Protein AF-A0A3S1E515-F1 (afdb_monomer)

Sequence (135 aa):
MQDKMMDAFNAQTRQMFEPMRKLNSLMLNNMEKMTQYQLEAMKRYSQMGTERIRSATAVQDAESLRDFGAQQAEMMNELSQQMQEDARTMGEMSLQFKTEMEKLFSDAGQQMADQATSAAKGEQPGAASSNSSRK

Secondary structure (DSSP, 8-state):
-HHHHHHHHHHHHHHHHHHHHHHHHHHHHHHHHHHHHHHHHHHHHHHHHHHHHHHHHH--SHHHHHHHHHHHHHHHHHHHHHHHHHHHHHHHHHHHHHHHHHHHHHHHHHHHHHHHHHHHTS-------------

pLDDT: mean 74.16, std 13.28, range [33.41, 89.81]

Structure (mmCIF, N/CA/C/O backbone):
data_AF-A0A3S1E515-F1
#
_entry.id   AF-A0A3S1E515-F1
#
loop_
_atom_site.group_PDB
_atom_site.id
_atom_site.type_symbol
_atom_site.label_atom_id
_atom_site.label_alt_id
_atom_site.label_comp_id
_atom_site.label_asym_id
_atom_site.label_entity_id
_atom_site.label_seq_id
_atom_site.pdbx_PDB_ins_code
_atom_site.Cartn_x
_atom_site.Cartn_y
_atom_site.Cartn_z
_atom_site.occupancy
_atom_site.B_iso_or_equiv
_atom_site.auth_seq_id
_atom_site.auth_comp_id
_atom_site.auth_asym_id
_atom_site.auth_atom_id
_atom_site.pdbx_PDB_model_num
ATOM 1 N N . MET A 1 1 ? 16.778 10.074 -48.176 1.00 57.19 1 MET A N 1
ATOM 2 C CA . MET A 1 1 ? 17.952 9.566 -47.421 1.00 57.19 1 MET A CA 1
ATOM 3 C C . MET A 1 1 ? 18.064 10.279 -46.077 1.00 57.19 1 MET A C 1
ATOM 5 O O . MET A 1 1 ? 18.141 9.593 -45.072 1.00 57.19 1 MET A O 1
ATOM 9 N N . GLN A 1 2 ? 17.970 11.614 -46.044 1.00 62.38 2 GLN A N 1
ATOM 10 C CA . GLN A 1 2 ? 18.008 12.417 -44.813 1.00 62.38 2 GLN A CA 1
ATOM 11 C C . GLN A 1 2 ? 16.826 12.153 -43.857 1.00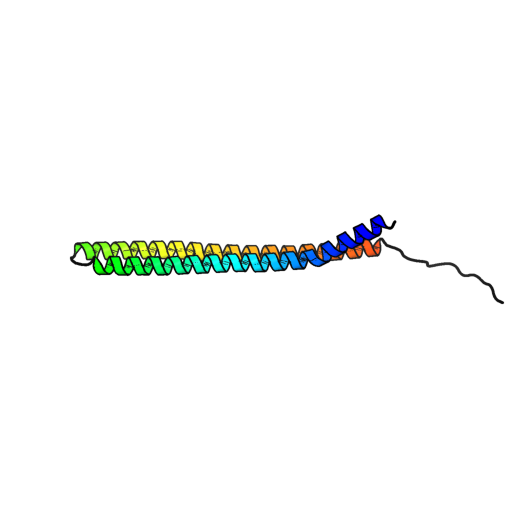 62.38 2 GLN A C 1
ATOM 13 O O . GLN A 1 2 ? 17.059 11.948 -42.671 1.00 62.38 2 GLN A O 1
ATOM 18 N N . ASP A 1 3 ? 15.594 12.028 -44.371 1.00 66.62 3 ASP A N 1
ATOM 19 C CA . ASP A 1 3 ? 14.409 11.742 -43.535 1.00 66.62 3 ASP A CA 1
ATOM 20 C C . ASP A 1 3 ? 14.485 10.372 -42.848 1.00 66.62 3 ASP A C 1
ATOM 22 O O . ASP A 1 3 ? 14.269 10.261 -41.649 1.00 66.62 3 ASP A O 1
ATOM 26 N N . LYS A 1 4 ? 14.925 9.334 -43.576 1.00 66.88 4 LYS A N 1
ATOM 27 C CA . LYS A 1 4 ? 15.148 7.989 -43.011 1.00 66.88 4 LYS A CA 1
ATOM 28 C C . LYS A 1 4 ? 16.213 7.980 -41.909 1.00 66.88 4 LYS A C 1
ATOM 30 O O . LYS A 1 4 ? 16.121 7.177 -40.988 1.00 66.88 4 LYS A O 1
ATOM 35 N N . MET A 1 5 ? 17.218 8.852 -42.005 1.00 69.25 5 MET A N 1
ATOM 36 C CA . MET A 1 5 ? 18.273 8.986 -40.996 1.00 69.25 5 MET A CA 1
ATOM 37 C C . MET A 1 5 ? 17.762 9.716 -39.746 1.00 69.25 5 MET A C 1
ATOM 39 O O . MET A 1 5 ? 18.053 9.293 -38.631 1.00 69.25 5 MET A O 1
ATOM 43 N N . MET A 1 6 ? 16.958 10.769 -39.929 1.00 73.06 6 MET A N 1
ATOM 44 C CA . MET A 1 6 ? 16.317 11.501 -38.831 1.00 73.06 6 MET A CA 1
ATOM 45 C C . MET A 1 6 ? 15.277 10.648 -38.093 1.00 73.06 6 MET A C 1
ATOM 47 O O . MET A 1 6 ? 15.227 10.676 -36.863 1.00 73.06 6 MET A O 1
ATOM 51 N N . ASP A 1 7 ? 14.498 9.840 -38.814 1.00 73.38 7 ASP A N 1
ATOM 52 C CA . ASP A 1 7 ? 13.537 8.904 -38.221 1.00 73.38 7 ASP A CA 1
ATOM 53 C C . ASP A 1 7 ? 14.230 7.768 -37.459 1.00 73.38 7 ASP A C 1
ATOM 55 O O . ASP A 1 7 ? 13.831 7.446 -36.337 1.00 73.38 7 ASP A O 1
ATOM 59 N N . ALA A 1 8 ? 15.305 7.197 -38.015 1.00 70.62 8 ALA A N 1
ATOM 60 C CA . ALA A 1 8 ? 16.102 6.173 -37.338 1.00 70.62 8 ALA A CA 1
ATOM 61 C C . ALA A 1 8 ? 16.763 6.715 -36.060 1.00 70.62 8 ALA A C 1
ATOM 63 O O . ALA A 1 8 ? 16.737 6.051 -35.023 1.00 70.62 8 ALA A O 1
ATOM 64 N N . PHE A 1 9 ? 17.280 7.946 -36.098 1.00 71.81 9 PHE A N 1
ATOM 65 C CA . PHE A 1 9 ? 17.851 8.612 -34.928 1.00 71.81 9 PHE A CA 1
ATOM 66 C C . PHE A 1 9 ? 16.797 8.889 -33.845 1.00 71.81 9 PHE A C 1
ATOM 68 O O . PHE A 1 9 ? 17.031 8.634 -32.661 1.00 71.81 9 PHE A O 1
ATOM 75 N N . ASN A 1 10 ? 15.602 9.344 -34.233 1.00 72.81 10 ASN A N 1
ATOM 76 C CA . ASN A 1 10 ? 14.481 9.521 -33.306 1.00 72.81 10 ASN A CA 1
ATOM 77 C C . ASN A 1 10 ? 14.031 8.192 -32.678 1.00 72.81 10 ASN A C 1
ATOM 79 O O . ASN A 1 10 ? 13.771 8.134 -31.474 1.00 72.81 10 ASN A O 1
ATOM 83 N N . ALA A 1 11 ? 13.949 7.119 -33.468 1.00 69.38 11 ALA A N 1
ATOM 84 C CA . ALA A 1 11 ? 13.576 5.790 -32.986 1.00 69.38 11 ALA A CA 1
ATOM 85 C C . ALA A 1 11 ? 14.621 5.216 -32.014 1.00 69.38 11 ALA A C 1
ATOM 87 O O . ALA A 1 11 ? 14.259 4.729 -30.943 1.00 69.38 11 ALA A O 1
ATOM 88 N N . GLN A 1 12 ? 15.909 5.358 -32.335 1.00 65.06 12 GLN A N 1
ATOM 89 C CA . GLN A 1 12 ? 17.020 4.935 -31.479 1.00 65.06 12 GLN A CA 1
ATOM 90 C C . GLN A 1 12 ? 17.068 5.730 -30.168 1.00 65.06 12 GLN A C 1
ATOM 92 O O . GLN A 1 12 ? 17.260 5.156 -29.097 1.00 65.06 12 GLN A O 1
ATOM 97 N N . THR A 1 13 ? 16.810 7.040 -30.229 1.00 69.19 13 THR A N 1
ATOM 98 C CA . THR A 1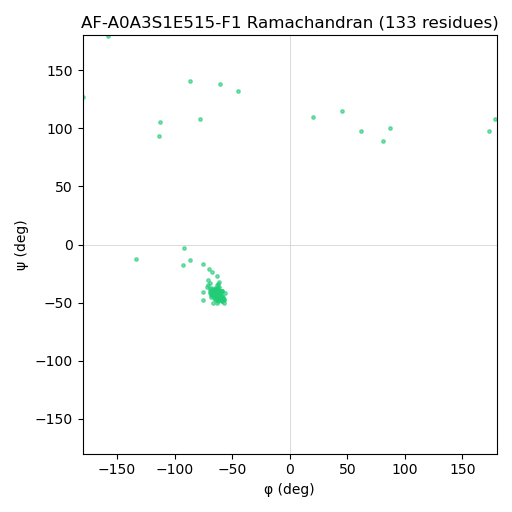 13 ? 16.723 7.895 -29.038 1.00 69.19 13 THR A CA 1
ATOM 99 C C . THR A 1 13 ? 15.568 7.452 -28.137 1.00 69.19 13 THR A C 1
ATOM 101 O O . THR A 1 13 ? 15.752 7.279 -26.934 1.00 69.19 13 THR A O 1
ATOM 104 N N . ARG A 1 14 ? 14.382 7.187 -28.703 1.00 67.94 14 ARG A N 1
ATOM 105 C CA . ARG A 1 14 ? 13.227 6.682 -27.937 1.00 67.94 14 ARG A CA 1
ATOM 106 C C . ARG A 1 14 ? 13.504 5.328 -27.284 1.00 67.94 14 ARG A C 1
ATOM 108 O O . ARG A 1 14 ? 13.187 5.175 -26.108 1.00 67.94 14 ARG A O 1
ATOM 115 N N . GLN A 1 15 ? 14.127 4.391 -28.002 1.00 69.56 15 GLN A N 1
ATOM 116 C CA . GLN A 1 15 ? 14.512 3.086 -27.450 1.00 69.56 15 GLN A CA 1
ATOM 117 C C . GLN A 1 15 ? 15.530 3.208 -26.311 1.00 69.56 15 GLN A C 1
ATOM 119 O O . GLN A 1 15 ? 15.438 2.464 -25.344 1.00 69.56 15 GLN A O 1
ATOM 124 N N . MET A 1 16 ? 16.452 4.171 -26.370 1.00 69.06 16 MET A N 1
ATOM 125 C CA . MET A 1 16 ? 17.456 4.366 -25.318 1.00 69.06 16 MET A CA 1
ATOM 126 C C . MET A 1 16 ? 16.862 4.934 -24.016 1.00 69.06 16 MET A C 1
ATOM 128 O O . MET A 1 16 ? 17.341 4.622 -22.927 1.00 69.06 16 MET A O 1
ATOM 132 N N . PHE A 1 17 ? 15.797 5.740 -24.106 1.00 74.12 17 PHE A N 1
ATOM 133 C CA . PHE A 1 17 ? 15.129 6.330 -22.937 1.00 74.12 17 PHE A CA 1
ATOM 134 C C . PHE A 1 17 ? 13.958 5.499 -22.393 1.00 74.12 17 PHE A C 1
ATOM 136 O O . PHE A 1 17 ? 13.550 5.695 -21.244 1.00 74.12 17 PHE A O 1
ATOM 143 N N . GLU A 1 18 ? 13.412 4.567 -23.175 1.00 76.69 18 GLU A N 1
ATOM 144 C CA . GLU A 1 18 ? 12.289 3.714 -22.769 1.00 76.69 18 GLU A CA 1
ATOM 145 C C . GLU A 1 18 ? 12.557 2.895 -21.486 1.00 76.69 18 GLU A C 1
ATOM 147 O O . GLU A 1 18 ? 11.710 2.934 -20.586 1.00 76.69 18 GLU A O 1
ATOM 152 N N . PRO A 1 19 ? 13.716 2.217 -21.332 1.00 75.31 19 PRO A N 1
ATOM 153 C CA . PRO A 1 19 ? 14.038 1.441 -20.133 1.00 75.31 19 PRO A CA 1
ATOM 154 C C . PRO A 1 19 ? 14.107 2.315 -18.879 1.00 75.31 19 PRO A C 1
ATOM 156 O O . PRO A 1 19 ? 13.562 1.955 -17.838 1.00 75.31 19 PRO A O 1
ATOM 159 N N . MET A 1 20 ? 14.698 3.510 -18.992 1.00 78.25 20 MET A N 1
ATOM 160 C CA . MET A 1 20 ? 14.771 4.480 -17.892 1.00 78.25 20 MET A CA 1
ATOM 161 C C . MET A 1 20 ? 13.380 4.971 -17.483 1.00 78.25 20 MET A C 1
ATOM 163 O O . MET A 1 20 ? 13.089 5.126 -16.297 1.00 78.25 20 MET A O 1
ATOM 167 N N . ARG A 1 21 ? 12.486 5.181 -18.456 1.00 81.56 21 ARG A N 1
ATOM 168 C CA . ARG A 1 21 ? 11.100 5.583 -18.189 1.00 81.56 21 ARG A CA 1
ATOM 169 C C . ARG A 1 21 ? 10.307 4.469 -17.501 1.00 81.56 21 ARG A C 1
ATOM 171 O O . ARG A 1 21 ? 9.582 4.755 -16.549 1.00 81.56 21 ARG A O 1
ATOM 178 N N . LYS A 1 22 ? 10.467 3.218 -17.950 1.00 79.88 22 LYS A N 1
ATOM 179 C CA . LYS A 1 22 ? 9.848 2.031 -17.333 1.00 79.88 22 LYS A CA 1
ATOM 180 C C . LYS A 1 22 ? 10.350 1.817 -15.902 1.00 79.88 22 LYS A C 1
ATOM 182 O O . LYS A 1 22 ? 9.534 1.632 -15.005 1.00 79.88 22 LYS A O 1
ATOM 187 N N . LEU A 1 23 ? 11.655 1.955 -15.663 1.00 80.00 23 LEU A N 1
ATOM 188 C CA . LEU A 1 23 ? 12.245 1.858 -14.325 1.00 80.00 23 LEU A CA 1
ATOM 189 C C . LEU A 1 23 ? 11.713 2.943 -13.373 1.00 80.00 23 LEU A C 1
ATOM 191 O O . LEU A 1 23 ? 11.314 2.638 -12.250 1.00 80.00 23 LEU A O 1
ATOM 195 N N . ASN A 1 24 ? 11.647 4.197 -13.832 1.00 83.00 24 ASN A N 1
ATOM 196 C CA . ASN A 1 24 ? 11.074 5.292 -13.044 1.00 83.00 24 ASN A CA 1
ATOM 197 C C . ASN A 1 24 ? 9.591 5.053 -12.731 1.00 83.00 24 ASN A C 1
ATOM 199 O O . ASN A 1 24 ? 9.163 5.265 -11.600 1.00 83.00 24 ASN A O 1
ATOM 203 N N . SER A 1 25 ? 8.813 4.572 -13.705 1.00 84.25 25 SER A N 1
ATOM 204 C CA . SER A 1 25 ? 7.404 4.225 -13.488 1.00 84.25 25 SER A CA 1
ATOM 205 C C . SER A 1 25 ? 7.241 3.097 -12.470 1.00 84.25 25 SER A C 1
ATOM 207 O O . SER A 1 25 ? 6.332 3.152 -11.648 1.00 84.25 25 SER A O 1
ATOM 209 N N . LEU A 1 26 ? 8.114 2.087 -12.503 1.00 82.88 26 LEU A N 1
ATOM 210 C CA . LEU A 1 26 ? 8.110 0.993 -11.538 1.00 82.88 26 LEU A CA 1
ATOM 211 C C . LEU A 1 26 ? 8.397 1.500 -10.121 1.00 82.88 26 LEU A C 1
ATOM 213 O O . LEU A 1 26 ? 7.673 1.155 -9.189 1.00 82.88 26 LEU A O 1
ATOM 217 N N . MET A 1 27 ? 9.407 2.354 -9.960 1.00 81.69 27 MET A N 1
ATOM 218 C CA . MET A 1 27 ? 9.718 3.006 -8.683 1.00 81.69 27 MET A CA 1
ATOM 219 C C . MET A 1 27 ? 8.537 3.832 -8.159 1.00 81.69 27 MET A C 1
ATOM 221 O O . MET A 1 27 ? 8.142 3.665 -7.007 1.00 81.69 27 MET A O 1
ATOM 225 N N . LEU A 1 28 ? 7.936 4.671 -9.009 1.00 86.44 28 LEU A N 1
ATOM 226 C CA . LEU A 1 28 ? 6.790 5.504 -8.633 1.00 86.44 28 LEU A CA 1
ATOM 227 C C . LEU A 1 28 ? 5.574 4.663 -8.225 1.00 86.44 28 LEU A C 1
ATOM 229 O O . LEU A 1 28 ? 4.989 4.932 -7.181 1.00 86.44 28 LEU A O 1
ATOM 233 N N . ASN A 1 29 ? 5.246 3.611 -8.981 1.00 84.12 29 ASN A N 1
ATOM 234 C CA . ASN A 1 29 ? 4.144 2.704 -8.643 1.00 84.12 29 ASN A CA 1
ATOM 235 C C . ASN A 1 29 ? 4.379 1.976 -7.312 1.00 84.12 29 ASN A C 1
ATOM 237 O O . ASN A 1 29 ? 3.456 1.829 -6.515 1.00 84.12 29 ASN A O 1
ATOM 241 N N . ASN A 1 30 ? 5.609 1.525 -7.041 1.00 81.31 30 ASN A N 1
ATOM 242 C CA . ASN A 1 30 ? 5.933 0.914 -5.748 1.00 81.31 30 ASN A CA 1
ATOM 243 C C . ASN A 1 30 ? 5.824 1.932 -4.605 1.00 81.31 30 ASN A C 1
ATOM 245 O O . ASN A 1 30 ? 5.312 1.599 -3.538 1.00 81.31 30 ASN A O 1
ATOM 249 N N . MET A 1 31 ? 6.257 3.176 -4.827 1.00 84.12 31 MET A N 1
ATOM 250 C CA . MET A 1 31 ? 6.134 4.243 -3.836 1.00 84.12 31 MET A CA 1
ATOM 251 C C . MET A 1 31 ? 4.667 4.567 -3.536 1.00 84.12 31 MET A C 1
ATOM 253 O O . MET A 1 31 ? 4.298 4.638 -2.368 1.00 84.12 31 MET A O 1
ATOM 257 N N . GLU A 1 32 ? 3.825 4.692 -4.564 1.00 84.75 32 GLU A N 1
ATOM 258 C CA . GLU A 1 32 ? 2.386 4.925 -4.408 1.00 84.75 32 GLU A CA 1
ATOM 259 C C . GLU A 1 32 ? 1.728 3.824 -3.572 1.00 84.75 32 GLU A C 1
ATOM 261 O O . GLU A 1 32 ? 1.033 4.121 -2.600 1.00 84.75 32 GLU A O 1
ATOM 266 N N . LYS A 1 33 ? 2.009 2.554 -3.885 1.00 81.81 33 LYS A N 1
ATOM 267 C CA . LYS A 1 33 ? 1.482 1.414 -3.124 1.00 81.81 33 LYS A CA 1
ATOM 268 C C . LYS A 1 33 ? 1.935 1.414 -1.668 1.00 81.81 33 LYS A C 1
ATOM 270 O O . LYS A 1 33 ? 1.129 1.182 -0.772 1.00 81.81 33 LYS A O 1
ATOM 275 N N . MET A 1 34 ? 3.205 1.729 -1.417 1.00 80.94 34 MET A N 1
ATOM 276 C CA . MET A 1 34 ? 3.723 1.863 -0.054 1.00 80.94 34 MET A CA 1
ATOM 277 C C . MET A 1 34 ? 3.061 3.022 0.698 1.00 80.94 34 MET A C 1
ATOM 279 O O . MET A 1 34 ? 2.756 2.890 1.882 1.00 80.94 34 MET A O 1
ATOM 283 N N . THR A 1 35 ? 2.810 4.150 0.032 1.00 84.25 35 THR A N 1
ATOM 284 C CA . THR A 1 35 ? 2.104 5.291 0.628 1.00 84.25 35 THR A CA 1
ATOM 285 C C . THR A 1 35 ? 0.642 4.960 0.925 1.00 84.25 35 THR A C 1
ATOM 287 O O . THR A 1 35 ? 0.162 5.305 2.003 1.00 84.25 35 THR A O 1
ATOM 290 N N . GLN A 1 36 ? -0.055 4.261 0.025 1.00 83.75 36 GLN A N 1
ATOM 291 C CA . GLN A 1 36 ? -1.418 3.775 0.269 1.00 83.75 36 GLN A 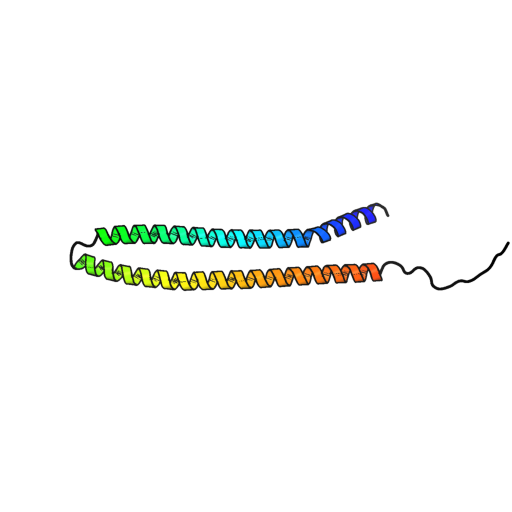CA 1
ATOM 292 C C . GLN A 1 36 ? -1.456 2.850 1.489 1.00 83.75 36 GLN A C 1
ATOM 294 O O . GLN A 1 36 ? -2.241 3.087 2.405 1.00 83.75 36 GLN A O 1
ATOM 299 N N . TYR A 1 37 ? -0.530 1.891 1.571 1.00 81.88 37 TYR A N 1
ATOM 300 C CA . TYR A 1 37 ? -0.405 1.004 2.727 1.00 81.88 37 TYR A CA 1
ATOM 301 C C . TYR A 1 37 ? -0.172 1.774 4.040 1.00 81.88 37 TYR A C 1
ATOM 303 O O . TYR A 1 37 ? -0.828 1.516 5.050 1.00 81.88 37 TYR A O 1
ATOM 311 N N . GLN A 1 38 ? 0.726 2.766 4.038 1.00 77.56 38 GLN A N 1
ATOM 312 C CA . GLN A 1 38 ? 0.975 3.603 5.218 1.00 77.56 38 GLN A CA 1
ATOM 313 C C . GLN A 1 38 ? -0.256 4.430 5.622 1.00 77.56 38 GLN A C 1
ATOM 315 O O . GLN A 1 38 ? -0.554 4.534 6.812 1.00 77.56 38 GLN A O 1
ATOM 320 N N . LEU A 1 39 ? -0.993 4.990 4.657 1.00 86.06 39 LEU A N 1
ATOM 321 C CA . LEU A 1 39 ? -2.231 5.734 4.914 1.00 86.06 39 LEU A CA 1
ATOM 322 C C . LEU A 1 39 ? -3.329 4.841 5.499 1.00 86.06 39 LEU A C 1
ATOM 324 O O . LEU A 1 39 ? -3.996 5.236 6.458 1.00 86.06 39 LEU A O 1
ATOM 328 N N . GLU A 1 40 ? -3.501 3.634 4.966 1.00 81.25 40 GLU A N 1
ATOM 329 C CA . GLU A 1 40 ? -4.453 2.656 5.495 1.00 81.25 40 GLU A CA 1
ATOM 330 C C . GLU A 1 40 ? -4.086 2.211 6.911 1.00 81.25 40 GLU A C 1
ATOM 332 O O . GLU A 1 40 ? -4.961 2.132 7.778 1.00 81.25 40 GLU A O 1
ATOM 337 N N . ALA A 1 41 ? -2.797 1.996 7.182 1.00 78.69 41 ALA A N 1
ATOM 338 C CA . ALA A 1 41 ? -2.309 1.704 8.525 1.00 78.69 41 ALA A CA 1
ATOM 339 C C . ALA A 1 41 ? -2.581 2.869 9.499 1.00 78.69 41 ALA A C 1
ATOM 341 O O . ALA A 1 41 ? -3.048 2.648 10.618 1.00 78.69 41 ALA A O 1
ATOM 342 N N . MET A 1 42 ? -2.359 4.121 9.080 1.00 80.44 42 MET A N 1
ATOM 343 C CA . MET A 1 42 ? -2.679 5.299 9.901 1.00 80.44 42 MET A CA 1
ATOM 344 C C . MET A 1 42 ? -4.179 5.413 10.192 1.00 80.44 42 MET A C 1
ATOM 346 O O . MET A 1 42 ? -4.567 5.656 11.339 1.00 80.44 42 MET A O 1
ATOM 350 N N . LYS A 1 43 ? -5.029 5.206 9.179 1.00 82.62 43 LYS A N 1
ATOM 351 C CA . LYS A 1 43 ? -6.489 5.202 9.343 1.00 82.62 43 LYS A CA 1
ATOM 352 C C . LYS A 1 43 ? -6.919 4.138 10.357 1.00 82.62 43 LYS A C 1
ATOM 354 O O . LYS A 1 43 ? -7.687 4.455 11.267 1.00 82.62 43 LYS A O 1
ATOM 359 N N . ARG A 1 44 ? -6.346 2.931 10.268 1.00 74.94 44 ARG A N 1
ATOM 360 C CA . ARG A 1 44 ? -6.570 1.829 11.219 1.00 74.94 44 ARG A CA 1
ATOM 361 C C . ARG A 1 44 ? -6.221 2.213 12.655 1.00 74.94 44 ARG A C 1
ATOM 363 O O . ARG A 1 44 ? -7.051 2.032 13.541 1.00 74.94 44 ARG A O 1
ATOM 370 N N . TYR A 1 45 ? -5.037 2.776 12.905 1.00 72.69 45 TYR A N 1
ATOM 371 C CA . TYR A 1 45 ? -4.656 3.183 14.266 1.00 72.69 45 TYR A CA 1
ATOM 372 C C . TYR A 1 45 ? -5.580 4.259 14.841 1.00 72.69 45 TYR A C 1
ATOM 374 O O . TYR A 1 45 ? -5.921 4.207 16.024 1.00 72.69 45 TYR A O 1
ATOM 382 N N . SER A 1 46 ? -6.028 5.202 14.008 1.00 79.19 46 SER A N 1
ATOM 383 C CA . SER A 1 46 ? -6.990 6.222 14.430 1.00 79.19 46 SER A CA 1
ATOM 384 C C . SER A 1 46 ? -8.357 5.620 14.777 1.00 79.19 46 SER A C 1
ATOM 386 O O . SER A 1 46 ? -8.962 6.017 15.776 1.00 79.19 46 SER A O 1
ATOM 388 N N . GLN A 1 47 ? -8.849 4.669 13.976 1.00 77.06 47 GLN A N 1
ATOM 389 C CA . GLN A 1 47 ? -10.128 3.991 14.216 1.00 77.06 47 GLN A CA 1
ATOM 390 C C . GLN A 1 47 ? -10.072 3.133 15.487 1.00 77.06 47 GLN A C 1
ATOM 392 O O . GLN A 1 47 ? -10.860 3.371 16.402 1.00 77.06 47 GLN A O 1
ATOM 397 N N . MET A 1 48 ? -9.053 2.274 15.624 1.00 75.25 48 MET A N 1
ATOM 398 C CA . MET A 1 48 ? -8.846 1.453 16.826 1.00 75.25 48 MET A CA 1
ATOM 399 C C . MET A 1 48 ? -8.693 2.291 18.101 1.00 75.25 48 MET A C 1
ATOM 401 O O . MET A 1 48 ? -9.199 1.913 19.158 1.00 75.25 48 MET A O 1
ATOM 405 N N . GLY A 1 49 ? -7.986 3.424 18.037 1.00 73.31 49 GLY A N 1
ATOM 406 C CA . GLY A 1 49 ? -7.838 4.321 19.185 1.00 73.31 49 GLY A CA 1
ATOM 407 C C . GLY A 1 49 ? -9.168 4.945 19.613 1.00 73.31 49 GLY A C 1
ATOM 408 O O . GLY A 1 49 ? -9.475 4.995 20.805 1.00 73.31 49 GLY A O 1
ATOM 409 N N . THR A 1 50 ? -9.983 5.364 18.643 1.00 75.88 50 THR A N 1
ATOM 410 C CA . THR A 1 50 ? -11.298 5.973 18.898 1.00 75.88 50 THR A CA 1
ATOM 411 C C . THR A 1 50 ? -12.286 4.953 19.461 1.00 75.88 50 THR A C 1
ATOM 413 O O . THR A 1 50 ? -12.983 5.245 20.434 1.00 75.88 50 THR A O 1
ATOM 416 N N . GLU A 1 51 ? -12.316 3.745 18.896 1.00 71.88 51 GLU A N 1
ATOM 417 C CA . GLU A 1 51 ? -13.160 2.652 19.383 1.00 71.88 51 GLU A CA 1
ATOM 418 C C . GLU A 1 51 ? -12.772 2.236 20.792 1.00 71.88 51 GLU A C 1
ATOM 420 O O . GLU A 1 51 ? -13.635 2.211 21.660 1.00 71.88 51 GLU A O 1
ATOM 425 N N . ARG A 1 52 ? -11.481 2.036 21.085 1.00 68.62 52 ARG A N 1
ATOM 426 C CA . ARG A 1 52 ? -11.043 1.680 22.444 1.00 68.62 52 ARG A CA 1
ATOM 427 C C . ARG A 1 52 ? -11.418 2.727 23.488 1.00 68.62 52 ARG A C 1
ATOM 429 O O . ARG A 1 52 ? -11.822 2.352 24.586 1.00 68.62 52 ARG A O 1
ATOM 436 N N . ILE A 1 53 ? -11.308 4.017 23.163 1.00 75.12 53 ILE A N 1
ATOM 437 C CA . ILE A 1 53 ? -11.719 5.096 24.073 1.00 75.12 53 ILE A CA 1
ATOM 438 C C . ILE A 1 53 ? -13.233 5.046 24.300 1.00 75.12 53 ILE A C 1
ATOM 440 O O . ILE A 1 53 ? -13.677 5.067 25.446 1.00 75.12 53 ILE A O 1
ATOM 444 N N . ARG A 1 54 ? -14.022 4.917 23.227 1.00 73.81 54 ARG A N 1
ATOM 445 C CA . ARG A 1 54 ? -15.486 4.835 23.305 1.00 73.81 54 ARG A CA 1
ATOM 446 C C . ARG A 1 54 ? -15.943 3.621 24.118 1.00 73.81 54 ARG A C 1
ATOM 448 O O . ARG A 1 54 ? -16.773 3.770 25.015 1.00 73.81 54 ARG A O 1
ATOM 455 N N . SER A 1 55 ? -15.379 2.450 23.840 1.00 69.75 55 SER A N 1
ATOM 456 C CA . SER A 1 55 ? -15.683 1.197 24.529 1.00 69.75 55 SER A CA 1
ATOM 457 C C . SER A 1 55 ? -15.311 1.259 26.006 1.00 69.75 55 SER A C 1
ATOM 459 O O . SER A 1 55 ? -16.104 0.851 26.845 1.00 69.75 55 SER A O 1
ATOM 461 N N . ALA A 1 56 ? -14.155 1.833 26.354 1.00 68.50 56 ALA A N 1
ATOM 462 C CA . ALA A 1 56 ? -13.728 1.964 27.747 1.00 68.50 56 ALA A CA 1
ATOM 463 C C . ALA A 1 56 ? -14.649 2.888 28.563 1.00 68.50 56 ALA A C 1
ATOM 465 O O . ALA A 1 56 ? -14.932 2.599 29.722 1.00 68.50 56 ALA A O 1
ATOM 466 N N . THR A 1 57 ? -15.157 3.970 27.963 1.00 71.19 57 THR A N 1
ATOM 467 C CA . THR A 1 57 ? -16.118 4.873 28.628 1.00 71.19 57 THR A CA 1
ATOM 468 C C . THR A 1 57 ? -17.536 4.304 28.732 1.00 71.19 57 THR A C 1
ATOM 470 O O . THR A 1 57 ? -18.348 4.813 29.505 1.00 71.19 57 THR A O 1
ATOM 473 N N . ALA A 1 58 ? -17.846 3.265 27.954 1.00 73.12 58 ALA A N 1
ATOM 474 C CA . ALA A 1 58 ? -19.160 2.631 27.929 1.00 73.12 58 ALA A CA 1
ATOM 475 C C . ALA A 1 58 ? -19.324 1.530 28.993 1.00 73.12 58 ALA A C 1
ATOM 477 O O . ALA A 1 58 ? -20.451 1.124 29.253 1.00 73.12 58 ALA A O 1
ATOM 478 N N . VAL A 1 59 ? -18.239 1.069 29.629 1.00 76.00 59 VAL A N 1
ATOM 479 C CA . VAL A 1 59 ? -18.306 0.042 30.681 1.00 76.00 59 VAL A CA 1
ATOM 480 C C . VAL A 1 59 ? -18.762 0.661 32.000 1.00 76.00 59 VAL A C 1
ATOM 482 O O . VAL A 1 59 ? -18.009 1.389 32.645 1.00 76.00 59 VAL A O 1
ATOM 485 N N . GLN A 1 60 ? -19.996 0.374 32.406 1.00 81.00 60 GLN A N 1
ATOM 486 C CA . GLN A 1 60 ? -20.604 0.893 33.642 1.00 81.00 60 GLN A CA 1
ATOM 487 C C . GLN A 1 60 ? -21.318 -0.196 34.461 1.00 81.00 60 GLN A C 1
ATOM 489 O O . GLN A 1 60 ? -21.630 0.015 35.632 1.00 81.00 60 GLN A O 1
ATOM 494 N N . ASP A 1 61 ? -21.533 -1.378 33.880 1.00 83.12 61 ASP A N 1
ATOM 495 C CA . ASP A 1 61 ? -22.305 -2.480 34.455 1.00 83.12 61 ASP A CA 1
ATOM 496 C C . ASP A 1 61 ? -21.919 -3.842 33.833 1.00 83.12 61 ASP A C 1
ATOM 498 O O . ASP A 1 61 ? -21.039 -3.957 32.978 1.00 83.12 61 ASP A O 1
ATOM 502 N N . ALA A 1 62 ? -22.555 -4.919 34.299 1.00 77.88 62 ALA A N 1
ATOM 503 C CA . ALA A 1 62 ? -22.276 -6.274 33.821 1.00 77.88 62 ALA A CA 1
ATOM 504 C C . ALA A 1 62 ? -22.692 -6.510 32.352 1.00 77.88 62 ALA A C 1
ATOM 506 O O . ALA A 1 62 ? -22.146 -7.404 31.703 1.00 77.88 62 ALA A O 1
ATOM 507 N N . GLU A 1 63 ? -23.638 -5.728 31.825 1.00 77.44 63 GLU A N 1
ATOM 508 C CA . GLU A 1 63 ? -24.111 -5.817 30.439 1.00 77.44 63 GLU A CA 1
ATOM 509 C C . GLU A 1 63 ? -23.083 -5.201 29.482 1.00 77.44 63 GLU A C 1
ATOM 511 O O . GLU A 1 63 ? -22.611 -5.863 28.560 1.00 77.44 63 GLU A O 1
ATOM 516 N N . SER A 1 64 ? -22.595 -4.006 29.802 1.00 79.12 64 SER A N 1
ATOM 517 C CA . SER A 1 64 ? -21.507 -3.340 29.076 1.00 79.12 64 SER A CA 1
ATOM 518 C C . SER A 1 64 ? -20.168 -4.095 29.138 1.00 79.12 64 SER A C 1
ATOM 520 O O . SER A 1 64 ? -19.376 -4.034 28.197 1.00 79.12 64 SER A O 1
ATOM 522 N N . LEU A 1 65 ? -19.921 -4.883 30.193 1.00 76.44 65 LEU A N 1
ATOM 523 C CA . LEU A 1 65 ? -18.808 -5.845 30.246 1.00 76.44 65 LEU A CA 1
ATOM 524 C C . LEU A 1 65 ? -18.943 -6.966 29.204 1.00 76.44 65 LEU A C 1
ATOM 526 O O . LEU A 1 65 ? -17.948 -7.392 28.612 1.00 76.44 65 LEU A O 1
ATOM 530 N N . ARG A 1 66 ? -20.167 -7.453 28.976 1.00 81.44 66 ARG A N 1
ATOM 531 C CA . ARG A 1 66 ? -20.447 -8.473 27.960 1.00 81.44 66 ARG A CA 1
ATOM 532 C C . ARG A 1 66 ? -20.281 -7.898 26.553 1.00 81.44 66 ARG A C 1
ATOM 534 O O . ARG A 1 66 ? -19.663 -8.552 25.712 1.00 81.44 66 ARG A O 1
ATOM 541 N N . ASP A 1 67 ? -20.750 -6.675 26.332 1.00 80.44 67 ASP A N 1
ATOM 542 C CA . ASP A 1 67 ? -20.592 -5.960 25.061 1.00 80.44 67 ASP A CA 1
ATOM 543 C C . ASP A 1 67 ? -19.122 -5.659 24.749 1.00 80.44 67 ASP A C 1
ATOM 545 O O . ASP A 1 67 ? -18.674 -5.852 23.619 1.00 80.44 67 ASP A O 1
ATOM 549 N N . PHE A 1 68 ? -18.327 -5.286 25.755 1.00 78.44 68 PHE A N 1
ATOM 550 C CA . PHE A 1 68 ? -16.877 -5.141 25.606 1.00 78.44 68 PHE A CA 1
ATOM 551 C C . PHE A 1 68 ? -16.204 -6.458 25.176 1.00 78.44 68 PHE A C 1
ATOM 553 O O . PHE A 1 68 ? -15.325 -6.464 24.311 1.00 78.44 68 PHE A O 1
ATOM 560 N N . GLY A 1 69 ? -16.633 -7.588 25.749 1.00 78.31 69 GLY A N 1
ATOM 561 C CA . GLY A 1 69 ? -16.163 -8.916 25.347 1.00 78.31 69 GLY A CA 1
ATOM 562 C C . GLY A 1 69 ? -16.531 -9.272 23.901 1.00 78.31 69 GLY A C 1
ATOM 563 O O . GLY A 1 69 ? -15.703 -9.830 23.180 1.00 78.31 69 GLY A O 1
ATOM 564 N N . ALA A 1 70 ? -17.736 -8.910 23.453 1.00 82.00 70 ALA A N 1
ATOM 565 C CA . ALA A 1 70 ? -18.162 -9.095 22.065 1.00 82.00 70 ALA A CA 1
ATOM 566 C C . ALA A 1 70 ? -17.335 -8.233 21.092 1.00 82.00 70 ALA A C 1
ATOM 568 O O . ALA A 1 70 ? -16.839 -8.746 20.088 1.00 82.00 70 ALA A O 1
ATOM 569 N N . GLN A 1 71 ? -17.086 -6.966 21.437 1.00 81.00 71 GLN A N 1
ATOM 570 C CA . GLN A 1 71 ? -16.240 -6.064 20.646 1.00 81.00 71 GLN A CA 1
ATOM 571 C C . GLN A 1 71 ? -14.789 -6.549 20.538 1.00 81.00 71 GLN A C 1
ATOM 573 O O . GLN A 1 71 ? -14.153 -6.367 19.502 1.00 81.00 71 GLN A O 1
ATOM 578 N N . GLN A 1 72 ? -14.243 -7.203 21.570 1.00 76.81 72 GLN A N 1
ATOM 579 C CA . GLN A 1 72 ? -12.923 -7.833 21.453 1.00 76.81 72 GLN A CA 1
ATOM 580 C C . GLN A 1 72 ? -12.892 -8.960 20.415 1.00 76.81 72 GLN A C 1
ATOM 582 O O . GLN A 1 72 ? -11.896 -9.099 19.703 1.00 76.81 72 GLN A O 1
ATOM 587 N N . ALA A 1 73 ? -13.955 -9.762 20.320 1.00 83.56 73 ALA A N 1
ATOM 588 C CA . ALA A 1 73 ? -14.041 -10.831 19.330 1.00 83.56 73 ALA A CA 1
ATOM 589 C C . ALA A 1 73 ? -14.165 -10.273 17.902 1.00 83.56 73 ALA A C 1
ATOM 591 O O . ALA A 1 73 ? -13.492 -10.769 16.997 1.00 83.56 73 ALA A O 1
ATOM 592 N N . GLU A 1 74 ? -14.955 -9.212 17.707 1.00 82.25 74 GLU A N 1
ATOM 593 C CA . GLU A 1 74 ? -15.028 -8.492 16.427 1.00 82.25 74 GLU A CA 1
ATOM 594 C C . GLU A 1 74 ? -13.676 -7.888 16.038 1.00 82.25 74 GLU A C 1
ATOM 596 O O . GLU A 1 74 ? -13.214 -8.120 14.923 1.00 82.25 74 GLU A O 1
ATOM 601 N N . MET A 1 75 ? -12.976 -7.238 16.975 1.00 82.19 75 MET A N 1
ATOM 602 C CA . MET A 1 75 ? -11.632 -6.695 16.741 1.00 82.19 75 MET A CA 1
ATOM 603 C C . MET A 1 75 ? -10.636 -7.787 16.319 1.00 82.19 75 MET A C 1
ATOM 605 O O . MET A 1 75 ? -9.801 -7.565 15.444 1.00 82.19 75 MET A O 1
ATOM 609 N N . MET A 1 76 ? -10.704 -8.978 16.922 1.00 83.06 76 MET A N 1
ATOM 610 C CA . MET A 1 76 ? -9.859 -10.112 16.524 1.00 83.06 76 MET A CA 1
ATOM 611 C C . MET A 1 76 ? -10.195 -10.616 15.118 1.00 83.06 76 MET A C 1
ATOM 613 O O . MET A 1 76 ? -9.291 -10.981 14.364 1.00 83.06 76 MET A O 1
ATOM 617 N N . ASN A 1 77 ? -11.477 -10.632 14.752 1.00 85.31 77 ASN A N 1
ATOM 618 C CA . ASN A 1 77 ? -11.909 -11.027 13.417 1.00 85.31 77 ASN A CA 1
ATOM 619 C C . ASN A 1 77 ? -11.470 -10.004 12.357 1.00 85.31 77 ASN A C 1
ATOM 621 O O . ASN A 1 77 ? -10.908 -10.398 11.336 1.00 85.31 77 ASN A O 1
ATOM 625 N N . GLU A 1 78 ? -11.638 -8.707 12.621 1.00 84.25 78 GLU A N 1
ATOM 626 C CA . GLU A 1 78 ? -11.131 -7.635 11.755 1.00 84.25 78 GLU A CA 1
ATOM 627 C C . GLU A 1 78 ? -9.610 -7.698 11.615 1.00 84.25 78 GLU A C 1
ATOM 629 O O . GLU A 1 78 ? -9.094 -7.653 10.501 1.00 84.25 78 GLU A O 1
ATOM 634 N N . LEU A 1 79 ? -8.878 -7.896 12.716 1.00 82.94 79 LEU A N 1
ATOM 635 C CA . LEU A 1 79 ? -7.425 -8.065 12.678 1.00 82.94 79 LEU A CA 1
ATOM 636 C C . LEU A 1 79 ? -7.014 -9.280 11.831 1.00 82.94 79 LEU A C 1
ATOM 638 O O . LEU A 1 79 ? -6.043 -9.208 11.078 1.00 82.94 79 LEU A O 1
ATOM 642 N N . SER A 1 80 ? -7.749 -10.391 11.933 1.00 85.00 80 SER A N 1
ATOM 643 C CA . SER A 1 80 ? -7.492 -11.598 11.141 1.00 85.00 80 SER A CA 1
ATOM 644 C C . SER A 1 80 ? -7.741 -11.376 9.649 1.00 85.00 80 SER A C 1
ATOM 646 O O . SER A 1 80 ? -6.907 -11.768 8.829 1.00 85.00 80 SER A O 1
ATOM 648 N N . GLN A 1 81 ? -8.858 -10.741 9.289 1.00 86.88 81 GLN A N 1
ATOM 649 C CA . GLN A 1 81 ? -9.163 -10.388 7.899 1.00 86.88 81 GLN A CA 1
ATOM 650 C C . GLN A 1 81 ? -8.114 -9.430 7.341 1.00 86.88 81 GLN A C 1
ATOM 652 O O . GLN A 1 81 ? -7.579 -9.657 6.257 1.00 86.88 81 GLN A O 1
ATOM 657 N N . GLN A 1 82 ? -7.738 -8.429 8.129 1.00 81.81 82 GLN A N 1
ATOM 658 C CA . GLN A 1 82 ? -6.727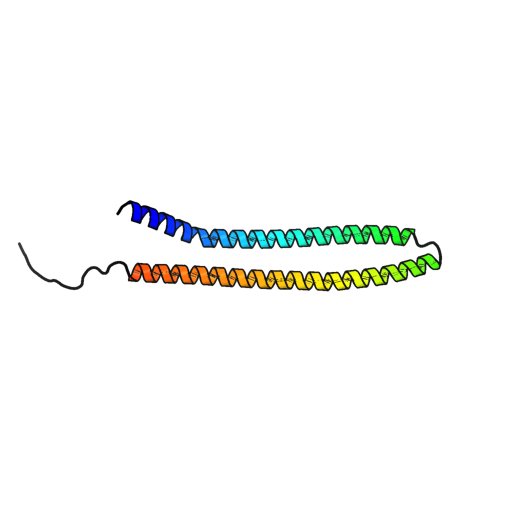 -7.464 7.741 1.00 81.81 82 GLN A CA 1
ATOM 659 C C . GLN A 1 82 ? -5.360 -8.115 7.524 1.00 81.81 82 GLN A C 1
ATOM 661 O O . GLN A 1 82 ? -4.683 -7.806 6.552 1.00 81.81 82 GLN A O 1
ATOM 666 N N . MET A 1 83 ? -4.954 -9.048 8.386 1.00 83.94 83 MET A N 1
ATOM 667 C CA . MET A 1 83 ? -3.694 -9.773 8.212 1.00 83.94 83 MET A CA 1
ATOM 668 C C . MET A 1 83 ? -3.683 -10.582 6.906 1.00 83.94 83 MET A C 1
ATOM 670 O O . MET A 1 83 ? -2.651 -10.670 6.240 1.00 83.94 83 MET A O 1
ATOM 674 N N . GLN A 1 84 ? -4.823 -11.160 6.519 1.00 86.94 84 GLN A N 1
ATOM 675 C CA . GLN A 1 84 ? -4.960 -11.858 5.238 1.00 86.94 84 GLN A CA 1
ATOM 676 C C . GLN A 1 84 ? -4.865 -10.889 4.054 1.00 86.94 84 GLN A C 1
ATOM 678 O O . GLN A 1 84 ? -4.211 -11.201 3.058 1.00 86.94 84 GLN A O 1
ATOM 683 N N . GLU A 1 85 ? -5.480 -9.713 4.163 1.00 85.88 85 GLU A N 1
ATOM 684 C CA . GLU A 1 85 ? -5.433 -8.672 3.134 1.00 85.88 85 GLU A CA 1
ATOM 685 C C . GLU A 1 85 ? -4.033 -8.059 2.989 1.00 85.88 85 GLU A C 1
ATOM 687 O O . GLU A 1 85 ? -3.537 -7.901 1.871 1.00 85.88 85 GLU A O 1
ATOM 692 N N . ASP A 1 86 ? -3.341 -7.819 4.102 1.00 83.75 86 ASP A N 1
ATOM 693 C CA . ASP A 1 86 ? -1.956 -7.346 4.123 1.00 83.75 86 ASP A CA 1
ATOM 694 C C . ASP A 1 86 ? -1.026 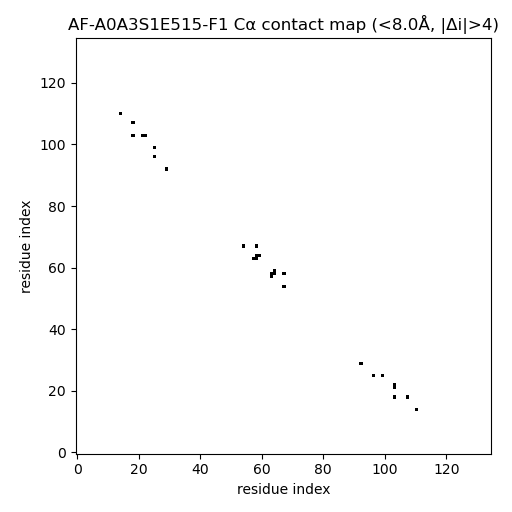-8.404 3.485 1.00 83.75 86 ASP A C 1
ATOM 696 O O . ASP A 1 86 ? -0.208 -8.079 2.619 1.00 83.75 86 ASP A O 1
ATOM 700 N N . ALA A 1 87 ? -1.198 -9.692 3.819 1.00 84.94 87 ALA A N 1
ATOM 701 C CA . ALA A 1 87 ? -0.439 -10.789 3.206 1.00 84.94 87 ALA A CA 1
ATOM 702 C C . ALA A 1 87 ? -0.693 -10.903 1.694 1.00 84.94 87 ALA A C 1
ATOM 704 O O . ALA A 1 87 ? 0.244 -11.106 0.912 1.00 84.94 87 ALA A O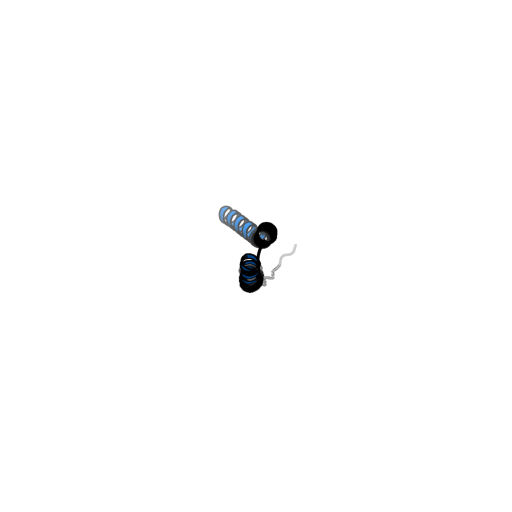 1
ATOM 705 N N . ARG A 1 88 ? -1.949 -10.733 1.266 1.00 87.31 88 ARG A N 1
ATOM 706 C CA . ARG A 1 88 ? -2.323 -10.717 -0.150 1.00 87.31 88 ARG A CA 1
ATOM 707 C C . ARG A 1 88 ? -1.683 -9.538 -0.876 1.00 87.31 88 ARG A C 1
ATOM 709 O O . ARG A 1 88 ? -1.059 -9.742 -1.914 1.00 87.31 88 ARG A O 1
ATOM 716 N N . THR A 1 89 ? -1.768 -8.342 -0.304 1.00 85.38 89 THR A N 1
ATOM 717 C CA . THR A 1 89 ? -1.186 -7.119 -0.870 1.00 85.38 89 THR A CA 1
ATOM 718 C C . THR A 1 89 ? 0.328 -7.250 -1.018 1.00 85.38 89 THR A C 1
ATOM 720 O O . THR A 1 89 ? 0.870 -6.967 -2.087 1.00 85.38 89 THR A O 1
ATOM 723 N N . MET A 1 90 ? 1.028 -7.765 -0.002 1.00 85.00 90 MET A N 1
ATOM 724 C CA . MET A 1 90 ? 2.469 -8.041 -0.091 1.00 85.00 90 MET A CA 1
ATOM 725 C C . MET A 1 90 ? 2.805 -9.075 -1.173 1.00 85.00 90 MET A C 1
ATOM 727 O O . MET A 1 90 ? 3.782 -8.901 -1.911 1.00 85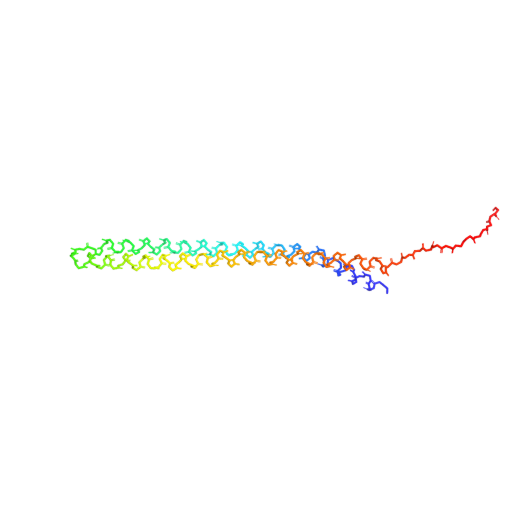.00 90 MET A O 1
ATOM 731 N N . GLY A 1 91 ? 1.999 -10.132 -1.294 1.00 87.81 91 GLY A N 1
ATOM 732 C CA . GLY A 1 91 ? 2.154 -11.142 -2.341 1.00 87.81 91 GLY A CA 1
ATOM 733 C C . GLY A 1 91 ? 1.977 -10.555 -3.742 1.00 87.81 91 GLY A C 1
ATOM 734 O O . GLY A 1 91 ? 2.823 -10.761 -4.614 1.00 87.81 91 GLY A O 1
ATOM 735 N N . GLU A 1 92 ? 0.924 -9.765 -3.943 1.00 87.69 92 GLU A N 1
ATOM 736 C CA . GLU A 1 92 ? 0.635 -9.091 -5.211 1.00 87.69 92 GLU A CA 1
ATOM 737 C C . GLU A 1 92 ? 1.725 -8.076 -5.581 1.00 87.69 92 GLU A C 1
ATOM 739 O O . GLU A 1 92 ? 2.180 -8.064 -6.726 1.00 87.69 92 GLU A O 1
ATOM 744 N N . MET A 1 93 ? 2.210 -7.274 -4.625 1.00 83.62 93 MET A N 1
ATOM 745 C CA . MET A 1 93 ? 3.337 -6.358 -4.850 1.00 83.62 93 MET A CA 1
ATOM 746 C C . MET A 1 93 ? 4.601 -7.107 -5.277 1.00 83.62 93 MET A C 1
ATOM 748 O O . MET A 1 93 ? 5.252 -6.719 -6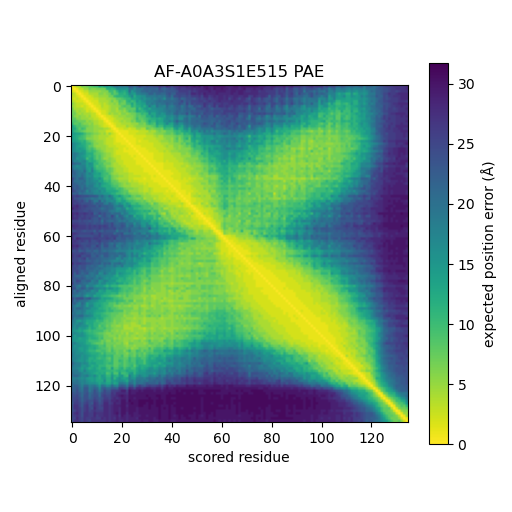.247 1.00 83.62 93 MET A O 1
ATOM 752 N N . SER A 1 94 ? 4.923 -8.206 -4.592 1.00 84.25 94 SER A N 1
ATOM 753 C CA . SER A 1 94 ? 6.108 -9.016 -4.894 1.00 84.25 94 SER A CA 1
ATOM 754 C C . SER A 1 94 ? 6.025 -9.644 -6.287 1.00 84.25 94 SER A C 1
ATOM 756 O O . SER A 1 94 ? 7.001 -9.629 -7.042 1.00 84.25 94 SER A O 1
ATOM 758 N N . LEU A 1 95 ? 4.850 -10.162 -6.659 1.00 89.81 95 LEU A N 1
ATOM 759 C CA . LEU A 1 95 ? 4.622 -10.767 -7.970 1.00 89.81 95 LEU A CA 1
ATOM 760 C C . LEU A 1 95 ? 4.691 -9.727 -9.094 1.00 89.81 95 LEU A C 1
ATOM 762 O O . LEU A 1 95 ? 5.312 -9.977 -10.129 1.00 89.81 95 LEU A O 1
ATOM 766 N N . GLN A 1 96 ? 4.086 -8.555 -8.892 1.00 85.56 96 GLN A N 1
ATOM 767 C CA . GLN A 1 96 ? 4.134 -7.469 -9.869 1.00 85.56 96 GLN A CA 1
ATOM 768 C C . GLN A 1 96 ? 5.553 -6.941 -10.057 1.00 85.56 96 GLN A C 1
ATOM 770 O O . GLN A 1 96 ? 5.991 -6.793 -11.194 1.00 85.56 96 GLN A O 1
ATOM 775 N N . PHE A 1 97 ? 6.298 -6.729 -8.970 1.00 84.50 97 PHE A N 1
ATOM 776 C CA . PHE A 1 97 ? 7.697 -6.320 -9.054 1.00 84.50 97 PHE A CA 1
ATOM 777 C C . PHE A 1 97 ? 8.531 -7.327 -9.853 1.00 84.50 97 PHE A C 1
ATOM 779 O O . PHE A 1 97 ? 9.266 -6.937 -10.760 1.00 84.50 97 PHE A O 1
ATOM 786 N N . LYS A 1 98 ? 8.374 -8.628 -9.567 1.00 87.81 98 LYS A N 1
ATOM 787 C CA . LYS A 1 98 ? 9.041 -9.698 -10.318 1.00 87.81 98 LYS A CA 1
ATOM 788 C C . LYS A 1 98 ? 8.672 -9.664 -11.805 1.00 87.81 98 LYS A C 1
ATOM 790 O O . LYS A 1 98 ? 9.562 -9.698 -12.647 1.00 87.81 98 LYS A O 1
ATOM 795 N N . THR A 1 99 ? 7.381 -9.570 -12.117 1.00 89.56 99 THR A N 1
ATOM 796 C CA . THR A 1 99 ? 6.875 -9.582 -13.500 1.00 89.56 99 THR A CA 1
ATOM 797 C C . THR A 1 99 ? 7.409 -8.396 -14.303 1.00 89.56 99 THR A C 1
ATOM 799 O O . THR A 1 99 ? 7.872 -8.558 -15.429 1.00 89.56 99 THR A O 1
ATOM 802 N N . GLU A 1 100 ? 7.382 -7.197 -13.725 1.00 83.81 100 GLU A N 1
ATOM 803 C CA . GLU A 1 100 ? 7.881 -5.995 -14.394 1.00 83.81 100 GLU A CA 1
ATOM 804 C C . GLU A 1 100 ? 9.412 -6.005 -14.546 1.00 83.81 100 GLU A C 1
ATOM 806 O O . GLU A 1 100 ? 9.928 -5.543 -15.562 1.00 83.81 100 GLU A O 1
ATOM 811 N N . MET A 1 101 ? 10.148 -6.592 -13.594 1.00 83.75 101 MET A N 1
ATOM 812 C CA . MET A 1 101 ? 11.588 -6.846 -13.737 1.00 83.75 101 MET A CA 1
ATOM 813 C C . MET A 1 101 ? 11.881 -7.815 -14.888 1.00 83.75 101 MET A C 1
ATOM 815 O O . MET A 1 101 ? 12.701 -7.507 -15.751 1.00 83.75 101 MET A O 1
ATOM 819 N N . GLU A 1 102 ? 11.201 -8.964 -14.935 1.00 87.38 102 GLU A N 1
ATOM 820 C CA . GLU A 1 102 ? 11.344 -9.944 -16.024 1.00 87.38 102 GLU A CA 1
ATOM 821 C C . GLU A 1 102 ? 11.053 -9.305 -17.386 1.00 87.38 102 GLU A C 1
ATOM 823 O O . GLU A 1 102 ? 11.805 -9.501 -18.343 1.00 87.38 102 GLU A O 1
ATOM 828 N N . LYS A 1 103 ? 10.011 -8.471 -17.456 1.00 85.00 103 LYS A N 1
ATOM 829 C CA . LYS A 1 103 ? 9.655 -7.721 -18.659 1.00 85.00 103 LYS A CA 1
ATOM 830 C C . LYS A 1 103 ? 10.728 -6.708 -19.052 1.00 85.00 103 LYS A C 1
ATOM 832 O O . LYS A 1 103 ? 11.096 -6.656 -20.220 1.00 85.00 103 LYS A O 1
ATOM 837 N N . LEU A 1 104 ? 11.281 -5.953 -18.099 1.00 82.06 104 LEU A N 1
ATOM 838 C CA . LEU A 1 104 ? 12.367 -5.005 -18.364 1.00 82.06 104 LEU A CA 1
ATOM 839 C C . LEU A 1 104 ? 13.607 -5.708 -18.942 1.00 82.06 104 LEU A C 1
ATOM 841 O O . LEU A 1 104 ? 14.193 -5.217 -19.906 1.00 82.06 104 LEU A O 1
ATOM 845 N N . PHE A 1 105 ? 13.986 -6.865 -18.390 1.00 82.44 105 PHE A N 1
ATOM 846 C CA . PHE A 1 105 ? 15.115 -7.654 -18.896 1.00 82.44 105 PHE A CA 1
ATOM 847 C C . PHE A 1 105 ? 14.832 -8.286 -20.262 1.00 82.44 105 PHE A C 1
ATOM 849 O O . PHE A 1 105 ? 15.715 -8.284 -21.121 1.00 82.44 105 PHE A O 1
ATOM 856 N N . SER A 1 106 ? 13.616 -8.793 -20.484 1.00 84.12 106 SER A N 1
ATOM 857 C CA . SER A 1 106 ? 13.193 -9.327 -21.784 1.00 84.12 106 SER A CA 1
ATOM 858 C C . SER A 1 106 ? 13.210 -8.245 -22.865 1.00 84.12 106 SER A C 1
ATOM 860 O O . SER A 1 106 ? 13.805 -8.451 -23.922 1.00 84.12 106 SER A O 1
ATOM 862 N N . ASP A 1 107 ? 12.625 -7.077 -22.583 1.00 79.31 107 ASP A N 1
ATOM 863 C CA . ASP A 1 107 ? 12.578 -5.939 -23.505 1.00 79.31 107 ASP A CA 1
ATOM 864 C C . ASP A 1 107 ? 13.997 -5.444 -23.839 1.00 79.31 107 ASP A C 1
ATOM 866 O O . ASP A 1 107 ? 14.314 -5.199 -25.004 1.00 79.31 107 ASP A O 1
ATOM 870 N N . ALA A 1 108 ? 14.884 -5.348 -22.839 1.00 76.56 108 ALA A N 1
ATOM 871 C CA . ALA A 1 108 ? 16.280 -4.960 -23.046 1.00 76.56 108 ALA A CA 1
ATOM 872 C C . ALA A 1 108 ? 17.065 -6.003 -23.865 1.00 76.56 108 ALA A C 1
ATOM 874 O O . ALA A 1 108 ? 17.866 -5.642 -24.732 1.00 76.56 108 ALA A O 1
ATOM 875 N N . GLY A 1 109 ? 16.825 -7.296 -23.621 1.00 77.88 109 GLY A N 1
ATOM 876 C CA . GLY A 1 109 ? 17.425 -8.395 -24.379 1.00 77.88 109 GLY A CA 1
ATOM 877 C C . GLY A 1 109 ? 16.963 -8.428 -25.838 1.00 77.88 109 GLY A C 1
ATOM 878 O O . GLY A 1 109 ? 17.792 -8.583 -26.736 1.00 77.88 109 GLY A O 1
ATOM 879 N N . GLN A 1 110 ? 15.668 -8.214 -26.088 1.00 77.25 110 GLN A N 1
ATOM 880 C CA . GLN A 1 110 ? 15.114 -8.086 -27.440 1.00 77.25 110 GLN A CA 1
ATOM 881 C C . GLN A 1 110 ? 15.658 -6.854 -28.165 1.00 77.25 110 GLN A C 1
ATOM 883 O O . GLN A 1 110 ? 16.109 -6.983 -29.298 1.00 77.25 110 GLN A O 1
ATOM 888 N N . GLN A 1 111 ? 15.723 -5.691 -27.509 1.00 71.56 111 GLN A N 1
ATOM 889 C CA . GLN A 1 111 ? 16.313 -4.489 -28.111 1.00 71.56 111 GLN A CA 1
ATOM 890 C C . GLN A 1 111 ? 17.790 -4.688 -28.4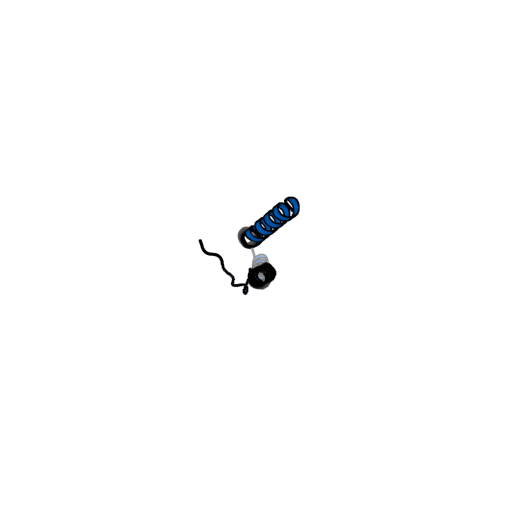95 1.00 71.56 111 GLN A C 1
ATOM 892 O O . GLN A 1 111 ? 18.206 -4.252 -29.570 1.00 71.56 111 GLN A O 1
ATOM 897 N N . MET A 1 112 ? 18.581 -5.379 -27.664 1.00 72.75 112 MET A N 1
ATOM 898 C CA . MET A 1 112 ? 19.967 -5.732 -28.002 1.00 72.75 112 MET A CA 1
ATOM 899 C C . MET A 1 112 ? 20.054 -6.730 -29.163 1.00 72.75 112 MET A C 1
ATOM 901 O O . MET A 1 112 ? 20.900 -6.566 -30.043 1.00 72.75 112 MET A O 1
ATOM 905 N N . ALA A 1 113 ? 19.185 -7.744 -29.195 1.00 74.81 113 ALA A N 1
ATOM 906 C CA . ALA A 1 113 ? 19.137 -8.717 -30.286 1.00 74.81 113 ALA A CA 1
ATOM 907 C C . ALA A 1 113 ? 18.732 -8.064 -31.621 1.00 74.81 113 ALA A C 1
ATOM 909 O O . ALA A 1 113 ? 19.333 -8.352 -32.661 1.00 74.81 113 ALA A O 1
ATOM 910 N N . ASP A 1 114 ? 17.780 -7.132 -31.594 1.00 71.75 114 ASP A N 1
ATOM 911 C CA . ASP A 1 114 ? 17.334 -6.375 -32.765 1.00 71.75 114 ASP A CA 1
ATOM 912 C C . ASP A 1 114 ? 18.414 -5.399 -33.261 1.00 71.75 114 ASP A C 1
ATOM 914 O O . ASP A 1 114 ? 18.624 -5.279 -34.474 1.00 71.75 114 ASP A O 1
ATOM 918 N N . GLN A 1 115 ? 19.167 -4.759 -32.355 1.00 68.12 115 GLN A N 1
ATOM 919 C CA . GLN A 1 115 ? 20.340 -3.950 -32.718 1.00 68.12 115 GLN A CA 1
ATOM 920 C C . GLN A 1 115 ? 21.466 -4.798 -33.315 1.00 68.12 115 GLN A C 1
ATOM 922 O O . GLN A 1 115 ? 22.024 -4.414 -34.343 1.00 68.12 115 GLN A O 1
ATOM 927 N N . ALA A 1 116 ? 21.773 -5.962 -32.736 1.00 69.38 116 ALA A N 1
ATOM 928 C CA . ALA A 1 116 ? 22.787 -6.874 -33.267 1.00 69.38 116 ALA A CA 1
ATOM 929 C C . ALA A 1 116 ? 22.397 -7.414 -34.654 1.00 69.38 116 ALA A C 1
ATOM 931 O O . ALA A 1 116 ? 23.234 -7.496 -35.551 1.00 69.38 116 ALA A O 1
ATOM 932 N N . THR A 1 117 ? 21.112 -7.710 -34.866 1.00 66.44 117 THR A N 1
ATOM 933 C CA . THR A 1 117 ? 20.587 -8.167 -36.162 1.00 66.44 117 THR A CA 1
ATOM 934 C C . THR A 1 117 ? 20.569 -7.041 -37.200 1.00 66.44 117 THR A C 1
ATOM 936 O O . THR A 1 117 ? 20.827 -7.286 -38.379 1.00 66.44 117 THR A O 1
ATOM 939 N N . SER A 1 118 ? 20.311 -5.800 -36.781 1.00 63.22 118 SER A N 1
ATOM 940 C CA . SER A 1 118 ? 20.362 -4.617 -37.653 1.00 63.22 118 SER A CA 1
ATOM 941 C C . SER A 1 118 ? 21.799 -4.235 -38.023 1.00 63.22 118 SER A C 1
ATOM 943 O O . SER A 1 118 ? 22.052 -3.890 -39.175 1.00 63.22 118 SER A O 1
ATOM 945 N N . ALA A 1 119 ? 22.752 -4.383 -37.095 1.00 60.25 119 ALA A N 1
ATOM 946 C CA . ALA A 1 119 ? 24.185 -4.222 -37.349 1.00 60.25 119 ALA A CA 1
ATOM 947 C C . ALA A 1 119 ? 24.741 -5.342 -38.248 1.00 60.25 119 ALA A C 1
ATOM 949 O O . ALA A 1 119 ? 25.531 -5.075 -39.145 1.00 60.25 119 ALA A O 1
ATOM 950 N N . ALA A 1 120 ? 24.270 -6.583 -38.088 1.00 59.09 120 ALA A N 1
ATOM 951 C CA . ALA A 1 120 ? 24.625 -7.697 -38.972 1.00 59.09 120 ALA A CA 1
ATOM 952 C C . ALA A 1 120 ? 24.020 -7.574 -40.387 1.00 59.09 120 ALA A C 1
ATOM 954 O O . ALA A 1 120 ? 24.527 -8.180 -41.329 1.00 59.09 120 ALA A O 1
ATOM 955 N N . LYS A 1 121 ? 22.946 -6.788 -40.552 1.00 57.19 121 LYS A N 1
ATOM 956 C CA . LYS A 1 121 ? 22.318 -6.486 -41.851 1.00 57.19 121 LYS A CA 1
ATOM 957 C C . LYS A 1 121 ? 22.862 -5.211 -42.521 1.00 57.19 121 LYS A C 1
ATOM 959 O O . LYS A 1 121 ? 22.457 -4.927 -43.647 1.00 57.19 121 LYS A O 1
ATOM 964 N N . GLY A 1 122 ? 23.777 -4.476 -41.879 1.00 52.22 122 GLY A N 1
ATOM 965 C CA . GLY A 1 122 ? 24.409 -3.257 -42.399 1.00 52.22 122 GLY A CA 1
ATOM 966 C C . GLY A 1 122 ? 25.914 -3.414 -42.659 1.00 52.22 122 GLY A C 1
ATOM 967 O O . GLY A 1 122 ? 26.717 -3.182 -41.769 1.00 52.22 122 GLY A O 1
ATOM 968 N N . GLU A 1 123 ? 26.251 -3.768 -43.904 1.00 42.09 123 GLU A N 1
ATOM 969 C CA . GLU A 1 123 ? 27.525 -3.536 -44.622 1.00 42.09 123 GLU A CA 1
ATOM 970 C C . GLU A 1 123 ? 28.841 -4.146 -44.080 1.00 42.09 123 GLU A C 1
ATOM 972 O O . GLU A 1 123 ? 29.607 -3.546 -43.332 1.00 42.09 123 GLU A O 1
ATOM 977 N N . GLN A 1 124 ? 29.203 -5.298 -44.663 1.00 42.94 124 GLN A N 1
ATOM 978 C CA . GLN A 1 124 ? 30.584 -5.567 -45.086 1.00 42.94 124 GLN A CA 1
ATOM 979 C C . GLN A 1 124 ? 31.032 -4.532 -46.136 1.00 42.94 124 GLN A C 1
ATOM 981 O O . GLN A 1 124 ? 30.330 -4.363 -47.135 1.00 42.94 124 GLN A O 1
ATOM 986 N N . PRO A 1 125 ? 32.273 -4.018 -46.052 1.00 38.94 125 PRO A N 1
ATOM 987 C CA . PRO A 1 125 ? 33.042 -3.681 -47.238 1.00 38.94 125 PRO A CA 1
ATOM 988 C C . PRO A 1 125 ? 34.258 -4.612 -47.379 1.00 38.94 125 PRO A C 1
ATOM 990 O O . PRO A 1 125 ? 35.262 -4.475 -46.687 1.00 38.94 125 PRO A O 1
ATOM 993 N N . GLY A 1 126 ? 34.146 -5.539 -48.336 1.00 34.59 126 GLY A N 1
ATOM 994 C CA . GLY A 1 126 ? 35.200 -5.824 -49.316 1.00 34.59 126 GLY A CA 1
ATOM 995 C C . GLY A 1 126 ? 36.365 -6.732 -48.913 1.00 34.59 126 GLY A C 1
ATOM 996 O O . GLY A 1 126 ? 37.453 -6.258 -48.602 1.00 34.59 126 GLY A O 1
ATOM 997 N N . ALA A 1 127 ? 36.202 -8.040 -49.122 1.00 42.19 127 ALA A N 1
ATOM 998 C CA . ALA A 1 127 ? 37.298 -8.858 -49.638 1.00 42.19 127 ALA A CA 1
ATOM 999 C C . ALA A 1 127 ? 37.287 -8.796 -51.181 1.00 42.19 127 ALA A C 1
ATOM 1001 O O . ALA A 1 127 ? 36.221 -8.872 -51.785 1.00 42.19 127 ALA A O 1
ATOM 1002 N N . ALA A 1 128 ? 38.488 -8.730 -51.769 1.00 38.75 128 ALA A N 1
ATOM 1003 C CA . ALA A 1 128 ? 38.847 -8.836 -53.193 1.00 38.75 128 ALA A CA 1
ATOM 1004 C C . ALA A 1 128 ? 38.825 -7.551 -54.053 1.00 38.75 128 ALA A C 1
ATOM 1006 O O . ALA A 1 128 ? 37.807 -7.155 -54.604 1.00 38.75 128 ALA A O 1
ATOM 1007 N N . SER A 1 129 ? 40.013 -6.973 -54.283 1.00 35.38 129 SER A N 1
ATOM 1008 C CA . SER A 1 129 ? 40.669 -7.013 -55.605 1.00 35.38 129 SER A CA 1
ATOM 1009 C C . SER A 1 129 ? 41.993 -6.240 -55.578 1.00 35.38 129 SER A C 1
ATOM 1011 O O . SER A 1 129 ? 42.037 -5.014 -55.582 1.00 35.38 129 SER A O 1
ATOM 1013 N N . SER A 1 130 ? 43.090 -6.989 -55.616 1.00 45.16 130 SER A N 1
ATOM 1014 C CA . SER A 1 130 ? 44.374 -6.574 -56.183 1.00 45.16 130 SER A CA 1
ATOM 1015 C C . SER A 1 130 ? 44.198 -5.878 -57.541 1.00 45.16 130 SER A C 1
ATOM 1017 O O . SER A 1 130 ? 43.540 -6.456 -58.398 1.00 45.16 130 SER A O 1
ATOM 1019 N N . ASN A 1 131 ? 44.820 -4.719 -57.785 1.00 33.41 131 ASN A N 1
ATOM 1020 C CA . ASN A 1 131 ? 45.858 -4.573 -58.820 1.00 33.41 131 ASN A CA 1
ATOM 1021 C C . ASN A 1 131 ? 46.416 -3.137 -58.896 1.00 33.41 131 ASN A C 1
ATOM 1023 O O . ASN A 1 131 ? 45.682 -2.179 -59.091 1.00 33.41 131 ASN A O 1
ATOM 1027 N N . SER A 1 132 ? 47.746 -3.055 -58.821 1.00 43.19 132 SER A N 1
ATOM 1028 C CA . SER A 1 132 ? 48.639 -2.304 -59.716 1.00 43.19 132 SER A CA 1
ATOM 1029 C C . SER A 1 132 ? 48.300 -0.862 -60.137 1.00 43.19 132 SER A C 1
ATOM 1031 O O . SER A 1 132 ? 47.444 -0.643 -60.989 1.00 43.19 132 SER A O 1
ATOM 1033 N N . SER A 1 133 ? 49.141 0.091 -59.703 1.00 37.88 133 SER A N 1
ATOM 1034 C CA . SER A 1 133 ? 50.055 0.904 -60.555 1.00 37.88 133 SER A CA 1
ATOM 1035 C C . SER A 1 133 ? 50.712 1.993 -59.685 1.00 37.88 133 SER A C 1
ATOM 1037 O O . SER A 1 133 ? 50.056 2.942 -59.282 1.00 37.88 133 SER A O 1
ATOM 1039 N N . ARG A 1 134 ? 51.942 1.813 -59.174 1.00 46.22 134 ARG A N 1
ATOM 1040 C CA . ARG A 1 134 ? 53.197 2.358 -59.755 1.00 46.22 134 ARG A CA 1
ATOM 1041 C C . ARG A 1 134 ? 52.980 3.542 -60.711 1.00 46.22 134 ARG A C 1
ATOM 1043 O O . ARG A 1 134 ? 52.638 3.309 -61.866 1.00 46.22 134 ARG A O 1
ATOM 1050 N N . LYS A 1 135 ? 53.369 4.752 -60.314 1.00 42.34 135 LYS A N 1
ATOM 1051 C CA . LYS A 1 135 ? 54.720 5.309 -60.502 1.00 42.34 135 LYS A CA 1
ATOM 1052 C C . LYS A 1 135 ? 54.865 6.637 -59.772 1.00 42.34 135 LYS A C 1
ATOM 1054 O O . LYS A 1 135 ? 53.845 7.346 -59.671 1.00 42.34 135 LYS A O 1
#

Solvent-accessible surface area (backbone atoms only — not comparable to full-atom values): 7710 Å² total; per-residue (Å²): 112,68,66,63,50,54,51,50,51,53,52,52,52,49,62,68,48,46,62,60,50,51,52,52,50,51,53,50,53,52,48,51,53,52,49,51,52,52,52,53,51,50,52,48,54,54,50,55,51,51,49,53,53,54,54,61,74,55,52,84,52,77,65,39,50,52,52,52,54,52,52,52,54,50,50,52,49,52,52,53,53,46,52,53,51,51,51,47,51,54,50,52,52,53,50,50,54,50,51,54,50,52,48,53,53,49,54,53,51,49,54,51,52,52,50,52,52,51,53,74,71,54,77,86,86,81,85,89,79,91,78,89,80,91,131

Organism: NCBI:txid2498858

Radius of gyration: 31.89 Å; Cα contacts (8 Å, |Δi|>4): 14; chains: 1; bounding box: 79×24×95 Å

Mean predicted aligned error: 14.38 Å

InterPro domains:
  IPR014176 Phasin, subfamily 3 [TIGR02809] (5-108)
  IPR018968 Phasin [PF09361] (8-107)

Foldseek 3Di:
DVVVVVVVVVVVVCLVCVLVVLVVVLVVVLVVLVVVVVVVVVVVVVVVVVVVVVLVVQPDDPVSVVVSVVVVVVVVVVVVVVVVVVVVSVVVNVVVSVVSVVVSVVSVVVVVVVVVVVVVVDDDDDDDDDDDDDD